Protein AF-A0A1Y6IVY4-F1 (afdb_monomer)

Nearest PDB structures (foldseek):
  3ef5-assembly1_B  TM=8.352E-01  e=5.772E-10  Bdellovibrio bacteriovorus
  4hfq-assembly1_B  TM=7.066E-01  e=5.342E-08  Streptococcus pneumoniae TIGR4
  3fk9-assembly1_B  TM=7.142E-01  e=1.561E-07  Halalkalibacterium halodurans
  6nci-assembly1_A  TM=7.690E-01  e=7.799E-07  Bacillus cereus ATCC 14579
  4zbp-assembly1_B  TM=6.291E-01  e=2.892E-06  Arabidopsis thaliana

Secondary structure (DSSP, 8-state):
-EEEEEEEE--EETTEEEEEEETT-SSBB-S--BPPTT--HHHHHHHHHHHHH--EE-GGG-EEEEEEEEE-TTSTTEEEEEEEEE--EES-----TTEEEEEEE-GGGGGGB-HHHHHHHHHH-

InterPro domains:
  IPR000086 NUDIX hydrolase domain [PF00293] (7-112)
  IPR000086 NUDIX hydrolase domain [PS51462] (1-125)
  IPR015797 NUDIX hydrolase-like domain superfamily [SSF55811] (7-111)
  IPR020084 NUDIX hydrolase, conserved site [PS00893] (33-54)
  IPR020476 NUDIX hydrolase [PR00502] (28-42)
  IPR020476 NUDIX hydrolase [PR00502] (42-57)

Foldseek 3Di:
DAEFEWEAEFDDDPQWTKWFDFPPDQATDGQTTGDDPPDDRLRRRQVRCCQFFVKGFDSVFKDFDDWDWDDDPPDPPYIYIYTYIYTDIDDGGDGDPRTPDMDTDHLVRLVRHDPRRNVVRVVPD

Structure (mmCIF, N/CA/C/O backbone):
data_AF-A0A1Y6IVY4-F1
#
_entry.id   AF-A0A1Y6IVY4-F1
#
loop_
_atom_site.group_PDB
_atom_site.id
_atom_site.type_symbol
_atom_site.label_atom_id
_atom_site.label_alt_id
_atom_site.label_comp_id
_atom_site.label_asym_id
_atom_site.label_entity_id
_atom_site.label_seq_id
_atom_site.pdbx_PDB_ins_code
_atom_site.Cartn_x
_atom_site.Cartn_y
_atom_site.Cartn_z
_atom_site.occupancy
_atom_site.B_iso_or_equiv
_atom_site.auth_seq_id
_atom_site.auth_comp_id
_atom_site.auth_asym_id
_atom_site.auth_atom_id
_atom_site.pdbx_PDB_model_num
ATOM 1 N N . MET A 1 1 ? 11.064 -3.373 -20.289 1.00 74.56 1 MET A N 1
ATOM 2 C CA . MET A 1 1 ? 10.422 -2.820 -19.089 1.00 74.56 1 MET A CA 1
ATOM 3 C C . MET A 1 1 ? 9.578 -3.921 -18.491 1.00 74.56 1 MET A C 1
ATOM 5 O O . MET A 1 1 ? 8.703 -4.430 -19.183 1.00 74.56 1 MET A O 1
ATOM 9 N N . ASN A 1 2 ? 9.928 -4.367 -17.289 1.00 91.31 2 ASN A N 1
ATOM 10 C CA . ASN A 1 2 ? 9.146 -5.359 -16.560 1.00 91.31 2 ASN A CA 1
ATOM 11 C C . ASN A 1 2 ? 7.900 -4.686 -15.982 1.00 91.31 2 ASN A C 1
ATOM 13 O O . ASN A 1 2 ? 7.928 -3.485 -15.708 1.00 91.31 2 ASN A O 1
ATOM 17 N N . LYS A 1 3 ? 6.831 -5.458 -15.796 1.00 93.25 3 LYS A N 1
ATOM 18 C CA . LYS A 1 3 ? 5.628 -5.008 -15.098 1.00 93.25 3 LYS A CA 1
ATOM 19 C C . LYS A 1 3 ? 5.522 -5.718 -13.763 1.00 93.25 3 LYS A C 1
ATOM 21 O O . LYS A 1 3 ? 5.787 -6.916 -13.679 1.00 93.25 3 LYS A O 1
ATOM 26 N N . LEU A 1 4 ? 5.153 -4.961 -12.748 1.00 95.56 4 LEU A N 1
ATOM 27 C CA . LEU A 1 4 ? 4.888 -5.439 -11.409 1.00 95.56 4 LEU A CA 1
ATOM 28 C C . LEU A 1 4 ? 3.503 -4.952 -11.002 1.00 95.56 4 LEU A C 1
ATOM 30 O O . LEU A 1 4 ? 3.207 -3.772 -11.159 1.00 95.56 4 LEU A O 1
ATOM 34 N N . GLU A 1 5 ? 2.697 -5.845 -10.444 1.00 97.00 5 GLU A N 1
ATOM 35 C CA . GLU A 1 5 ? 1.432 -5.481 -9.817 1.00 97.00 5 GLU A CA 1
ATOM 36 C C . GLU A 1 5 ? 1.563 -5.542 -8.298 1.00 97.00 5 GLU A C 1
ATOM 38 O O . GLU A 1 5 ? 2.258 -6.405 -7.747 1.00 97.00 5 GLU A O 1
ATOM 43 N N . SER A 1 6 ? 0.907 -4.604 -7.626 1.00 98.19 6 SER A N 1
ATOM 44 C CA . SER A 1 6 ? 0.787 -4.588 -6.175 1.00 98.19 6 SER A CA 1
ATOM 45 C C . SER A 1 6 ? -0.583 -4.085 -5.751 1.00 98.19 6 SER A C 1
ATOM 47 O O . SER A 1 6 ? -1.325 -3.483 -6.529 1.00 98.19 6 SER A O 1
ATOM 49 N N . VAL A 1 7 ? -0.891 -4.290 -4.481 1.00 98.75 7 VAL A N 1
ATOM 50 C CA . VAL A 1 7 ? -2.093 -3.784 -3.828 1.00 98.75 7 VAL A CA 1
ATOM 51 C C . VAL A 1 7 ? -1.709 -2.834 -2.706 1.00 98.75 7 VAL A C 1
ATOM 53 O O . VAL A 1 7 ? -0.613 -2.925 -2.157 1.00 98.75 7 VAL A O 1
ATOM 56 N N . ALA A 1 8 ? -2.591 -1.895 -2.387 1.00 98.69 8 ALA A N 1
ATOM 57 C CA . ALA A 1 8 ? -2.379 -0.937 -1.313 1.00 98.69 8 ALA A CA 1
ATOM 58 C C . ALA A 1 8 ? -3.690 -0.620 -0.594 1.00 98.69 8 ALA A C 1
ATOM 60 O O . ALA A 1 8 ? -4.702 -0.330 -1.236 1.00 98.69 8 ALA A O 1
ATOM 61 N N . TRP A 1 9 ? -3.664 -0.613 0.736 1.00 98.75 9 TRP A N 1
ATOM 62 C CA . TRP A 1 9 ? -4.800 -0.228 1.567 1.00 98.75 9 TRP A CA 1
ATOM 63 C C . TRP A 1 9 ? -4.719 1.251 1.944 1.00 98.75 9 TRP A C 1
ATOM 65 O O . TRP A 1 9 ? -3.906 1.681 2.763 1.00 98.75 9 TRP A O 1
ATOM 75 N N . VAL A 1 10 ? -5.594 2.058 1.350 1.00 98.50 10 VAL A N 1
ATOM 76 C CA . VAL A 1 10 ? -5.619 3.507 1.541 1.00 98.50 10 VAL A CA 1
ATOM 77 C C . VAL A 1 10 ? -6.483 3.869 2.745 1.00 98.50 10 VAL A C 1
ATOM 79 O O . VAL A 1 10 ? -7.654 4.260 2.631 1.00 98.50 10 VAL A O 1
ATOM 82 N N . PHE A 1 11 ? -5.877 3.766 3.927 1.00 98.44 11 PHE A N 1
ATOM 83 C CA . PHE A 1 11 ? -6.525 4.156 5.169 1.00 98.44 11 PHE A CA 1
ATOM 84 C C . PHE A 1 11 ? -6.358 5.649 5.452 1.00 98.44 11 PHE A C 1
ATOM 86 O O . PHE A 1 11 ? -5.251 6.147 5.665 1.00 98.44 11 PHE A O 1
ATOM 93 N N . ARG A 1 12 ? -7.486 6.364 5.443 1.00 97.88 12 ARG A N 1
ATOM 94 C CA . ARG A 1 12 ? -7.565 7.824 5.552 1.00 97.88 12 ARG A CA 1
ATOM 95 C C . ARG A 1 12 ? -8.102 8.227 6.918 1.00 97.88 12 ARG A C 1
ATOM 97 O O . ARG A 1 12 ? -9.122 7.699 7.357 1.00 97.88 12 ARG A O 1
ATOM 104 N N . LYS A 1 13 ? -7.459 9.199 7.562 1.00 96.94 13 LYS A N 1
ATOM 105 C CA . LYS A 1 13 ? -7.932 9.803 8.813 1.00 96.94 13 LYS A CA 1
ATOM 106 C C . LYS A 1 13 ? -7.399 11.227 8.950 1.00 96.94 13 LYS A C 1
ATOM 108 O O . LYS A 1 13 ? -6.217 11.459 8.725 1.00 96.94 13 LYS A O 1
ATOM 113 N N . ASP A 1 14 ? -8.265 12.174 9.309 1.00 96.69 14 ASP A N 1
ATOM 114 C CA . ASP A 1 14 ? -7.899 13.571 9.608 1.00 96.69 14 ASP A CA 1
ATOM 115 C C . ASP A 1 14 ? -7.027 14.241 8.523 1.00 96.69 14 ASP A C 1
ATOM 117 O O . ASP A 1 14 ? -6.015 14.887 8.816 1.00 96.69 14 ASP A O 1
ATOM 121 N N . GLY A 1 15 ? -7.408 14.041 7.253 1.00 97.06 15 GLY A N 1
ATOM 122 C CA . GLY A 1 15 ? -6.696 14.588 6.092 1.00 97.06 15 GLY A CA 1
ATOM 123 C C . GLY A 1 15 ? -5.307 13.982 5.869 1.00 97.06 15 GLY A C 1
ATOM 124 O O . GLY A 1 15 ? -4.444 14.642 5.301 1.00 97.06 15 GLY A O 1
ATOM 125 N N . LYS A 1 16 ? -5.068 12.759 6.356 1.00 98.56 16 LYS A N 1
ATOM 126 C CA . LYS A 1 16 ? -3.811 12.016 6.211 1.00 98.56 16 LYS A CA 1
ATOM 127 C C . LYS A 1 16 ? -4.069 10.580 5.777 1.00 98.56 16 LYS A C 1
ATOM 129 O O . LYS A 1 16 ? -5.143 10.035 6.028 1.00 98.56 16 LYS A O 1
ATOM 134 N N . VAL A 1 17 ? -3.053 9.957 5.190 1.00 98.69 17 VAL A N 1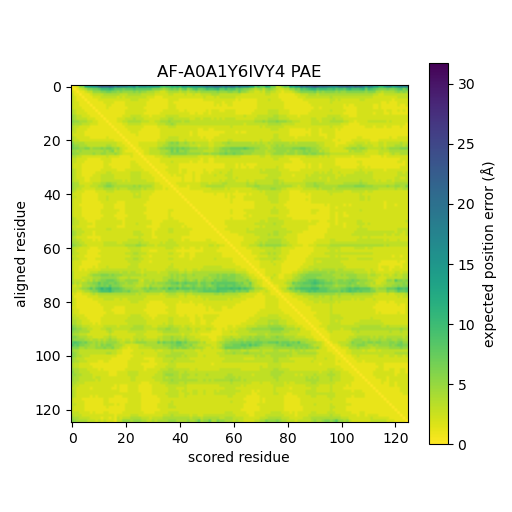
ATOM 135 C CA . VAL A 1 17 ? -3.020 8.525 4.864 1.00 98.69 17 VAL A CA 1
ATOM 136 C C . VAL A 1 17 ? -2.019 7.820 5.776 1.00 98.69 17 VAL A C 1
ATOM 138 O O . VAL A 1 17 ? -0.925 8.340 6.014 1.00 98.69 17 VAL A O 1
ATOM 141 N N . LEU A 1 18 ? -2.385 6.652 6.305 1.00 98.50 18 LEU A N 1
ATOM 142 C CA . LEU A 1 18 ? -1.453 5.809 7.052 1.00 98.50 18 LEU A CA 1
ATOM 143 C C . LEU A 1 18 ? -0.411 5.228 6.093 1.00 98.50 18 LEU A C 1
ATOM 145 O O . LEU A 1 18 ? -0.758 4.586 5.107 1.00 98.50 18 LEU A O 1
ATOM 149 N N . CYS A 1 19 ? 0.862 5.445 6.400 1.00 98.56 19 CYS A N 1
ATOM 150 C CA . CYS A 1 19 ? 1.995 4.916 5.656 1.00 98.56 19 CYS A CA 1
ATOM 151 C C . CYS A 1 19 ? 2.941 4.161 6.593 1.00 98.56 19 CYS A C 1
ATOM 153 O O . CYS A 1 19 ? 3.084 4.502 7.772 1.00 98.56 19 CYS A O 1
ATOM 155 N N . VAL A 1 20 ? 3.634 3.169 6.048 1.00 98.19 20 VAL A N 1
ATOM 156 C CA . VAL A 1 20 ? 4.605 2.326 6.747 1.00 98.19 20 VAL A CA 1
ATOM 157 C C . VAL A 1 20 ? 5.988 2.482 6.137 1.00 98.19 20 VAL A C 1
ATOM 159 O O . VAL A 1 20 ? 6.145 2.829 4.968 1.00 98.19 20 VAL A O 1
ATOM 162 N N . LYS A 1 21 ? 7.015 2.246 6.944 1.00 97.69 21 LYS A N 1
ATOM 163 C CA . LYS A 1 21 ? 8.399 2.155 6.497 1.00 97.69 21 LYS A CA 1
ATOM 164 C C . LYS A 1 21 ? 8.955 0.808 6.924 1.00 97.69 21 LYS A C 1
ATOM 166 O O . LYS A 1 21 ? 9.180 0.585 8.112 1.00 97.69 21 LYS A O 1
ATOM 171 N N . THR A 1 22 ? 9.193 -0.061 5.951 1.00 94.50 2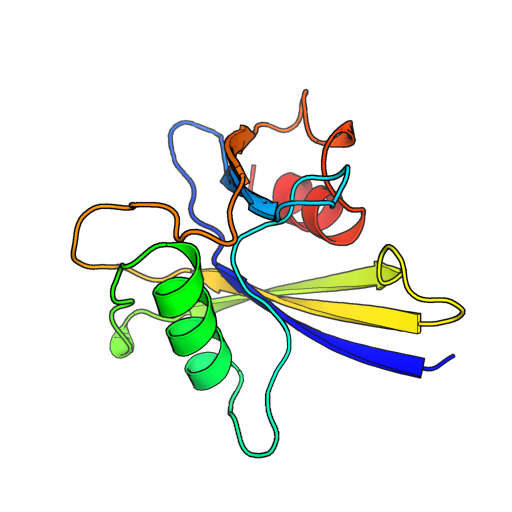2 THR A N 1
ATOM 172 C CA . THR A 1 22 ? 9.845 -1.354 6.166 1.00 94.50 22 THR A CA 1
ATOM 173 C C . THR A 1 22 ? 11.297 -1.153 6.593 1.00 94.50 22 THR A C 1
ATOM 175 O O . THR A 1 22 ? 12.002 -0.268 6.094 1.00 94.50 22 THR A O 1
ATOM 178 N N . ARG A 1 23 ? 11.769 -1.998 7.506 1.00 92.81 23 ARG A N 1
ATOM 179 C CA . ARG A 1 23 ? 13.138 -1.987 8.017 1.00 92.81 23 ARG A CA 1
ATOM 180 C C . ARG A 1 23 ? 14.139 -2.132 6.867 1.00 92.81 23 ARG A C 1
ATOM 182 O O . ARG A 1 23 ? 14.031 -3.014 6.021 1.00 92.81 23 ARG A O 1
ATOM 189 N N . GLY A 1 24 ? 15.121 -1.233 6.825 1.00 91.94 24 GLY A N 1
ATOM 190 C CA . GLY A 1 24 ? 16.143 -1.201 5.771 1.00 91.94 24 GLY A CA 1
ATOM 191 C C . GLY A 1 24 ? 15.731 -0.476 4.484 1.00 91.94 24 GLY A C 1
ATOM 192 O O . GLY A 1 24 ? 16.572 -0.299 3.604 1.00 91.94 24 GLY A O 1
ATOM 193 N N . LYS A 1 25 ? 14.481 -0.009 4.366 1.00 92.00 25 LYS A N 1
ATOM 194 C CA . LYS A 1 25 ? 14.073 0.940 3.320 1.00 92.00 25 LYS A CA 1
ATOM 195 C C . LYS A 1 25 ? 14.276 2.373 3.800 1.00 92.00 25 LYS A C 1
ATOM 197 O O . LYS A 1 25 ? 14.339 2.645 4.994 1.00 92.00 25 LYS A O 1
ATOM 202 N N . ASP A 1 26 ? 14.370 3.316 2.871 1.00 94.81 26 ASP A N 1
ATOM 203 C CA . ASP A 1 26 ? 14.551 4.743 3.158 1.00 94.81 26 ASP A CA 1
ATOM 204 C C . ASP A 1 26 ? 13.275 5.576 2.946 1.00 94.81 26 ASP A C 1
ATOM 206 O O . ASP A 1 26 ? 13.168 6.671 3.502 1.00 94.81 26 ASP A O 1
ATOM 210 N N . LYS A 1 27 ? 12.288 5.034 2.225 1.00 97.06 27 LYS A N 1
ATOM 211 C CA . LYS A 1 27 ? 10.996 5.663 1.918 1.00 97.06 27 LYS A CA 1
ATOM 212 C C . LYS A 1 27 ? 9.829 5.051 2.691 1.00 97.06 27 LYS A C 1
ATOM 214 O O . LYS A 1 27 ? 9.902 3.911 3.142 1.00 97.06 27 LYS A O 1
ATOM 219 N N . TYR A 1 28 ? 8.752 5.826 2.807 1.00 98.12 28 TYR A N 1
ATOM 220 C CA . TYR A 1 28 ? 7.445 5.340 3.252 1.00 98.12 28 TYR A CA 1
ATOM 221 C C . TYR A 1 28 ? 6.615 4.805 2.079 1.00 98.12 28 TYR A C 1
ATOM 223 O O . TYR A 1 28 ? 6.703 5.305 0.954 1.00 98.12 28 TYR A O 1
ATOM 231 N N . PHE A 1 29 ? 5.780 3.817 2.367 1.00 97.62 29 PHE A N 1
ATOM 232 C CA . PHE A 1 29 ? 4.866 3.161 1.442 1.00 97.62 29 PHE A CA 1
ATOM 233 C C . PHE A 1 29 ? 3.458 3.160 2.044 1.00 97.62 29 PHE A C 1
ATOM 235 O O . PHE A 1 29 ? 3.299 3.261 3.261 1.00 97.62 29 PHE A O 1
ATOM 242 N N . ILE A 1 30 ? 2.436 3.071 1.197 1.00 98.31 30 ILE A N 1
ATOM 243 C CA . ILE A 1 30 ? 1.084 2.758 1.673 1.00 98.31 30 ILE A CA 1
ATOM 244 C C . ILE A 1 30 ? 1.070 1.254 1.986 1.00 98.31 30 ILE A C 1
ATOM 246 O O . ILE A 1 30 ? 1.593 0.513 1.152 1.00 98.31 30 ILE A O 1
ATOM 250 N N . PRO A 1 31 ? 0.517 0.816 3.135 1.00 98.31 31 PRO A N 1
ATOM 251 C CA . PRO A 1 31 ? 0.472 -0.594 3.508 1.00 98.31 31 PRO A CA 1
ATOM 252 C C . PRO A 1 31 ? -0.091 -1.478 2.398 1.00 98.31 31 PRO A C 1
ATOM 254 O O . PRO A 1 31 ? -1.075 -1.100 1.749 1.00 98.31 31 PRO A O 1
ATOM 257 N N . GLY A 1 32 ? 0.515 -2.641 2.198 1.00 97.75 32 GLY A N 1
ATOM 258 C CA . GLY A 1 32 ? 0.238 -3.532 1.077 1.00 97.75 32 GLY A CA 1
ATOM 259 C C . GLY A 1 32 ? 1.513 -4.005 0.384 1.00 97.75 32 GLY A C 1
ATOM 260 O O . GLY A 1 32 ? 2.625 -3.614 0.731 1.00 97.75 32 GLY A O 1
ATOM 261 N N . GLY A 1 33 ? 1.354 -4.808 -0.662 1.00 96.88 33 GLY A N 1
ATOM 262 C CA . GLY A 1 33 ? 2.498 -5.435 -1.300 1.00 96.88 33 GLY A CA 1
ATOM 263 C C . GLY A 1 33 ? 2.159 -6.163 -2.585 1.00 96.88 33 GLY A C 1
ATOM 264 O O . GLY A 1 33 ? 1.174 -5.865 -3.266 1.00 96.88 33 GLY A O 1
ATOM 265 N N . LYS A 1 34 ? 3.059 -7.056 -2.979 1.00 96.44 34 LYS A N 1
ATOM 266 C CA . LYS A 1 34 ? 2.975 -7.769 -4.255 1.00 96.44 34 LYS A CA 1
ATOM 267 C C . LYS A 1 34 ? 2.021 -8.945 -4.120 1.00 96.44 34 LYS A C 1
ATOM 269 O O . LYS A 1 34 ? 1.854 -9.503 -3.045 1.00 96.44 34 LYS A O 1
ATOM 274 N N . LEU A 1 35 ? 1.461 -9.361 -5.246 1.00 97.44 35 LEU A N 1
ATOM 275 C CA . LEU A 1 35 ? 0.706 -10.603 -5.297 1.00 97.44 35 LEU A CA 1
ATOM 276 C C . LEU A 1 35 ? 1.662 -11.797 -5.224 1.00 97.44 35 LEU A C 1
ATOM 278 O O . LEU A 1 35 ? 2.721 -11.801 -5.865 1.00 97.44 35 LEU A O 1
ATOM 282 N N . GLU A 1 36 ? 1.244 -12.835 -4.515 1.00 96.38 36 GLU A N 1
ATOM 283 C CA . GLU A 1 36 ? 1.838 -14.163 -4.594 1.00 96.38 36 GLU A CA 1
ATOM 284 C C . GLU A 1 36 ? 1.178 -15.017 -5.694 1.00 96.38 36 GLU A C 1
ATOM 286 O O . GLU A 1 36 ? 0.059 -14.734 -6.144 1.00 96.38 36 GLU A O 1
ATOM 291 N N . PRO A 1 37 ? 1.853 -16.080 -6.179 1.00 95.44 37 PRO A N 1
ATOM 292 C CA . PRO A 1 37 ? 1.295 -16.953 -7.203 1.00 95.44 37 PRO A CA 1
ATOM 293 C C . PRO A 1 37 ? -0.061 -17.551 -6.800 1.00 95.44 37 PRO A C 1
ATOM 295 O O . PRO A 1 37 ? -0.155 -18.342 -5.867 1.00 95.44 37 PRO A O 1
ATOM 298 N N . GLY A 1 38 ? -1.099 -17.227 -7.573 1.00 96.06 38 GLY A N 1
ATOM 299 C CA . GLY A 1 38 ? -2.456 -17.745 -7.373 1.00 96.06 38 GLY A CA 1
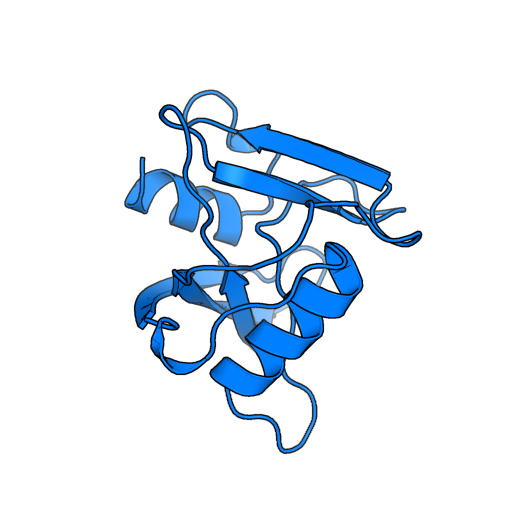ATOM 300 C C . GLY A 1 38 ? -3.368 -16.854 -6.529 1.00 96.06 38 GLY A C 1
ATOM 301 O O . GLY A 1 38 ? -4.539 -17.198 -6.371 1.00 96.06 38 GLY A O 1
ATOM 302 N N . GLU A 1 39 ? -2.882 -15.718 -6.027 1.00 97.25 39 GLU A N 1
ATOM 303 C CA . GLU A 1 39 ? -3.717 -14.759 -5.304 1.00 97.25 39 GLU A CA 1
ATOM 304 C C . GLU A 1 39 ? -4.583 -13.908 -6.241 1.00 97.25 39 GLU A C 1
ATOM 306 O O . GLU A 1 39 ? -4.169 -13.518 -7.336 1.00 97.25 39 GLU A O 1
ATOM 311 N N . THR A 1 40 ? -5.789 -13.573 -5.779 1.00 97.94 40 THR A N 1
ATOM 312 C CA . THR A 1 40 ? -6.512 -12.401 -6.286 1.00 97.94 40 THR A CA 1
ATOM 313 C C . THR A 1 40 ? -5.968 -11.139 -5.622 1.00 97.94 40 THR A C 1
ATOM 315 O O . THR A 1 40 ? -5.301 -11.209 -4.588 1.00 97.94 40 THR A O 1
ATOM 318 N N . LEU A 1 41 ? -6.288 -9.971 -6.179 1.00 98.19 41 LEU A N 1
ATOM 319 C CA . LEU A 1 41 ? -5.893 -8.688 -5.593 1.00 98.19 41 LEU A CA 1
ATOM 320 C C . LEU A 1 41 ? -6.419 -8.539 -4.156 1.00 98.19 41 LEU A C 1
ATOM 322 O O . LEU A 1 41 ? -5.689 -8.128 -3.261 1.00 98.19 41 LEU A O 1
ATOM 326 N N . GLU A 1 42 ? -7.665 -8.933 -3.904 1.00 98.19 42 GLU A N 1
ATOM 327 C CA . GLU A 1 42 ? -8.270 -8.865 -2.573 1.00 98.19 42 GLU A CA 1
ATOM 328 C C . GLU A 1 42 ? -7.596 -9.817 -1.578 1.00 98.19 42 GLU A C 1
ATOM 330 O O . GLU A 1 42 ? -7.412 -9.449 -0.419 1.00 98.19 42 GLU A O 1
ATOM 335 N N . LEU A 1 43 ? -7.202 -11.020 -2.016 1.00 98.31 43 LEU A N 1
ATOM 336 C CA . LEU A 1 43 ? -6.508 -11.978 -1.150 1.00 98.31 43 LEU A CA 1
ATOM 337 C C . LEU A 1 43 ? -5.115 -11.472 -0.777 1.00 98.31 43 LEU A C 1
ATOM 339 O O . LEU A 1 43 ? -4.774 -11.481 0.406 1.00 98.31 43 LEU A O 1
ATOM 343 N N . ALA A 1 44 ? -4.374 -10.950 -1.757 1.00 98.56 44 ALA A N 1
ATOM 344 C CA . ALA A 1 44 ? -3.088 -10.309 -1.517 1.00 98.56 44 ALA A CA 1
ATOM 345 C C . ALA A 1 44 ? -3.238 -9.134 -0.539 1.00 98.56 44 ALA A C 1
ATOM 347 O O . ALA A 1 44 ? -2.468 -9.011 0.406 1.00 98.56 44 ALA A O 1
ATOM 348 N N . LEU A 1 45 ? -4.273 -8.299 -0.702 1.00 98.75 45 LEU A N 1
ATOM 349 C CA . LEU A 1 45 ? -4.506 -7.151 0.177 1.00 98.75 45 LEU A CA 1
ATOM 350 C C . LEU A 1 45 ? -4.768 -7.596 1.620 1.00 98.75 45 LEU A C 1
ATOM 352 O O . LEU A 1 45 ? -4.199 -7.031 2.549 1.00 98.75 45 LEU A O 1
ATOM 356 N N . ILE A 1 46 ? -5.620 -8.604 1.818 1.00 98.62 46 ILE A N 1
ATOM 357 C CA . ILE A 1 46 ? -5.919 -9.137 3.153 1.00 98.62 46 ILE A CA 1
ATOM 358 C C . ILE A 1 46 ? -4.650 -9.695 3.806 1.00 98.62 46 ILE A C 1
ATOM 360 O O . ILE A 1 46 ? -4.392 -9.377 4.968 1.00 98.62 46 ILE A O 1
ATOM 364 N N . ARG A 1 47 ? -3.864 -10.499 3.075 1.00 98.38 47 ARG A N 1
ATOM 365 C CA . ARG A 1 47 ? -2.615 -11.087 3.579 1.00 98.38 47 ARG A CA 1
ATOM 366 C C . ARG A 1 47 ? -1.616 -10.005 3.978 1.00 98.38 47 ARG A C 1
ATOM 368 O O . ARG A 1 47 ? -1.202 -9.974 5.130 1.00 98.38 47 ARG A O 1
ATOM 375 N N . GLU A 1 48 ? -1.294 -9.095 3.064 1.00 98.19 48 GLU A N 1
ATOM 376 C CA . GLU A 1 48 ? -0.291 -8.046 3.287 1.00 98.19 48 GLU A CA 1
ATOM 377 C C . GLU A 1 48 ? -0.659 -7.159 4.483 1.00 98.19 48 GLU A C 1
ATOM 379 O O . GLU A 1 48 ? 0.162 -6.897 5.355 1.00 98.19 48 GLU A O 1
ATOM 384 N N . ILE A 1 49 ? -1.923 -6.737 4.592 1.00 98.31 49 ILE A N 1
ATOM 385 C CA . ILE A 1 49 ? -2.353 -5.903 5.722 1.00 98.31 49 ILE A CA 1
ATOM 386 C C . ILE A 1 49 ? -2.332 -6.672 7.042 1.00 98.31 49 ILE A C 1
ATOM 388 O O . ILE A 1 49 ? -2.022 -6.089 8.088 1.00 98.31 49 ILE A O 1
ATOM 392 N N . LYS A 1 50 ? -2.617 -7.975 7.011 1.00 97.81 50 LYS A N 1
ATOM 393 C CA . LYS A 1 50 ? -2.473 -8.815 8.196 1.00 97.81 50 LYS A CA 1
ATOM 394 C C . LYS A 1 50 ? -1.011 -8.919 8.626 1.00 97.81 50 LYS A C 1
ATOM 396 O O . LYS A 1 50 ? -0.735 -8.754 9.811 1.00 97.81 50 LYS A O 1
ATOM 401 N N . GLU A 1 51 ? -0.111 -9.164 7.679 1.00 96.94 51 GLU A N 1
ATOM 402 C CA . GLU A 1 51 ? 1.330 -9.322 7.898 1.00 96.94 51 GLU A CA 1
ATOM 403 C C . GLU A 1 51 ? 1.992 -8.027 8.372 1.00 96.94 51 GLU A C 1
ATOM 405 O O . GLU A 1 51 ? 2.795 -8.066 9.292 1.00 96.94 51 GLU A O 1
ATOM 410 N N . GLU A 1 52 ? 1.639 -6.872 7.807 1.00 97.38 52 GLU A N 1
ATOM 411 C CA . GLU A 1 52 ? 2.290 -5.607 8.161 1.00 97.38 52 GLU A CA 1
ATOM 412 C C . GLU A 1 52 ? 1.710 -4.955 9.424 1.00 97.38 52 GLU A C 1
ATOM 414 O O . GLU A 1 52 ? 2.445 -4.297 10.169 1.00 97.38 52 GLU A O 1
ATOM 419 N N . LEU A 1 53 ? 0.394 -5.076 9.649 1.00 97.81 53 LEU A N 1
ATOM 420 C CA . LEU A 1 53 ? -0.348 -4.259 10.622 1.00 97.81 53 LEU A CA 1
ATOM 421 C C . LEU A 1 53 ? -1.130 -5.058 11.674 1.00 97.81 53 LEU A C 1
ATOM 423 O O . LEU A 1 53 ? -1.785 -4.444 12.524 1.00 97.81 53 LEU A O 1
ATOM 427 N N . ASN A 1 54 ? -1.087 -6.394 11.629 1.00 97.56 54 ASN A N 1
ATOM 428 C CA . ASN A 1 54 ? -1.753 -7.294 12.579 1.00 97.56 54 ASN A CA 1
ATOM 429 C C . ASN A 1 54 ? -3.280 -7.099 12.714 1.00 97.56 54 ASN A C 1
ATOM 431 O O . ASN A 1 54 ? -3.885 -7.532 13.698 1.00 97.56 54 ASN A O 1
ATOM 435 N N . ILE A 1 55 ? -3.932 -6.506 11.710 1.00 97.94 55 ILE A N 1
ATOM 436 C CA . ILE A 1 55 ? -5.391 -6.305 11.664 1.00 97.94 55 ILE A CA 1
ATOM 437 C C . ILE A 1 55 ? -6.051 -7.209 10.629 1.00 97.94 55 ILE A C 1
ATOM 439 O O . ILE A 1 55 ? -5.410 -7.675 9.693 1.00 97.94 55 ILE A O 1
ATOM 443 N N . ASP A 1 56 ? -7.357 -7.414 10.777 1.00 98.31 56 ASP A N 1
ATOM 444 C CA . ASP A 1 56 ? -8.164 -8.151 9.807 1.00 98.31 56 ASP A CA 1
ATOM 445 C C . ASP A 1 56 ? -9.027 -7.173 9.008 1.00 98.31 56 ASP A C 1
ATOM 447 O O . ASP A 1 56 ? -9.862 -6.466 9.582 1.00 98.31 56 ASP A O 1
ATOM 451 N N . LEU A 1 57 ? -8.834 -7.124 7.686 1.00 98.62 57 LEU A N 1
ATOM 452 C CA . LEU A 1 57 ? -9.749 -6.414 6.791 1.00 98.62 57 LEU A CA 1
ATOM 453 C C . LEU A 1 57 ? -11.072 -7.177 6.687 1.00 98.62 57 LEU A C 1
ATOM 455 O O . LEU A 1 57 ? -11.082 -8.403 6.604 1.00 98.62 57 LEU A O 1
ATOM 459 N N . VAL A 1 58 ? -12.193 -6.455 6.653 1.00 98.25 58 VAL A N 1
ATOM 460 C CA . VAL A 1 58 ? -13.527 -7.048 6.490 1.00 98.25 58 VAL A CA 1
ATOM 461 C C . VAL A 1 58 ? -13.779 -7.288 4.994 1.00 98.25 58 VAL A C 1
ATOM 463 O O . VAL A 1 58 ? -13.976 -6.303 4.273 1.00 98.25 58 VAL A O 1
ATOM 466 N N . PRO A 1 59 ? -13.811 -8.546 4.505 1.00 97.00 59 PRO A N 1
ATOM 467 C CA . PRO A 1 59 ? -13.752 -8.839 3.069 1.00 97.00 59 PRO A CA 1
ATOM 468 C C . PRO A 1 59 ? -14.862 -8.185 2.242 1.00 97.00 59 PRO A C 1
ATOM 470 O O . PRO A 1 59 ? -14.583 -7.569 1.219 1.00 97.00 59 PRO A O 1
ATOM 473 N N . ASP A 1 60 ? -16.102 -8.207 2.735 1.00 97.56 60 ASP A N 1
ATOM 474 C CA . ASP A 1 60 ? -17.269 -7.649 2.029 1.00 97.56 60 ASP A CA 1
ATOM 475 C C . ASP A 1 60 ? -17.264 -6.111 1.935 1.00 97.56 60 ASP A C 1
ATOM 477 O O . ASP A 1 60 ? -18.158 -5.510 1.343 1.00 97.56 60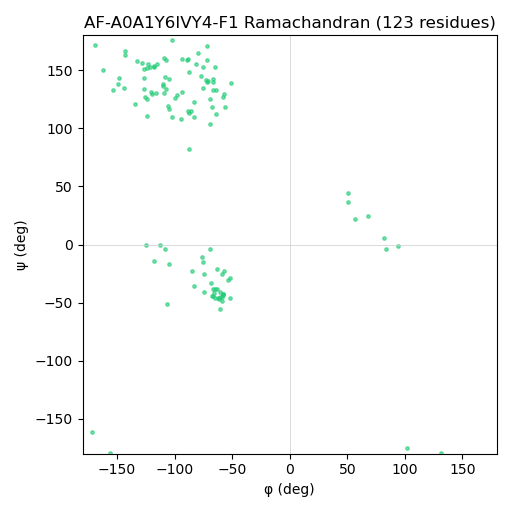 ASP A O 1
ATOM 481 N N . THR A 1 61 ? -16.280 -5.457 2.555 1.00 98.38 61 THR A N 1
ATOM 482 C CA . THR A 1 61 ? -16.112 -3.998 2.535 1.00 98.38 61 THR A CA 1
ATOM 483 C C . THR A 1 61 ? -14.922 -3.560 1.691 1.00 98.38 61 THR A C 1
ATOM 485 O O . THR A 1 61 ? -14.705 -2.358 1.545 1.00 98.38 61 THR A O 1
ATOM 488 N N . ILE A 1 62 ? -14.149 -4.514 1.156 1.00 98.56 62 ILE A N 1
ATO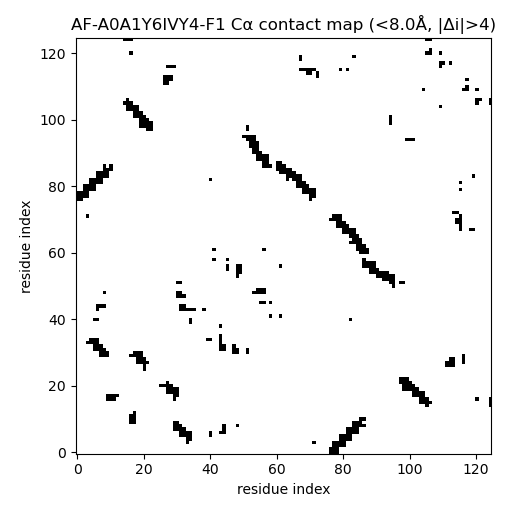M 489 C CA . ILE A 1 62 ? -13.019 -4.223 0.281 1.00 98.56 62 ILE A CA 1
ATOM 490 C C . ILE A 1 62 ? -13.565 -3.651 -1.024 1.00 98.56 62 ILE A C 1
ATOM 492 O O . ILE A 1 62 ? -14.302 -4.311 -1.753 1.00 98.56 62 ILE A O 1
ATOM 496 N N . SER A 1 63 ? -13.190 -2.410 -1.317 1.00 98.44 63 SER A N 1
ATOM 497 C CA . SER A 1 63 ? -13.571 -1.714 -2.539 1.00 98.44 63 SER A CA 1
ATOM 498 C C . SER A 1 63 ? -12.325 -1.216 -3.242 1.00 98.44 63 SER A C 1
ATOM 500 O O . SER A 1 63 ? -11.511 -0.510 -2.645 1.00 98.44 63 SER A O 1
ATOM 502 N N . HIS A 1 64 ? -12.190 -1.555 -4.523 1.00 98.56 64 HIS A N 1
ATOM 503 C CA . HIS A 1 64 ? -11.230 -0.883 -5.393 1.00 98.56 64 HIS A CA 1
ATOM 504 C C . HIS A 1 64 ? -11.643 0.583 -5.535 1.00 98.56 64 HIS A C 1
ATOM 506 O O . HIS A 1 64 ? -12.821 0.884 -5.730 1.00 98.56 64 HIS A O 1
ATOM 512 N N . GLU A 1 65 ? -10.682 1.487 -5.386 1.00 98.06 65 GLU A N 1
ATOM 513 C CA . GLU A 1 65 ? -10.909 2.930 -5.482 1.00 98.06 65 GLU A CA 1
ATOM 514 C C . GLU A 1 65 ? -10.332 3.461 -6.800 1.00 98.06 65 GLU A C 1
ATOM 516 O O . GLU A 1 65 ? -10.995 4.169 -7.557 1.00 98.06 65 GLU A O 1
ATOM 521 N N . PHE A 1 66 ? -9.070 3.130 -7.074 1.00 98.50 66 PHE A N 1
ATOM 522 C CA . PHE A 1 6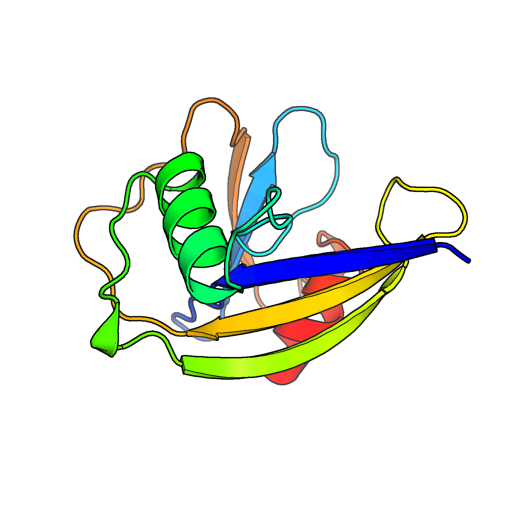6 ? -8.339 3.514 -8.280 1.00 98.50 66 PHE A CA 1
ATOM 523 C C . PHE A 1 66 ? -7.022 2.736 -8.360 1.00 98.50 66 PHE A C 1
ATOM 525 O O . PHE A 1 66 ? -6.600 2.103 -7.396 1.00 98.50 66 PHE A O 1
ATOM 532 N N . SER A 1 67 ? -6.325 2.852 -9.488 1.00 98.38 67 SER A N 1
ATOM 533 C CA . SER A 1 67 ? -4.952 2.360 -9.632 1.00 98.38 67 SER A CA 1
ATOM 534 C C . SER A 1 67 ? -4.012 3.498 -10.025 1.00 98.38 67 SER A C 1
ATOM 536 O O . SER A 1 67 ? -4.428 4.501 -10.622 1.00 98.38 67 SER A O 1
ATOM 538 N N . VAL A 1 68 ? -2.738 3.371 -9.658 1.00 98.00 68 VAL A N 1
ATOM 539 C CA . VAL A 1 68 ? -1.671 4.295 -10.059 1.00 98.00 68 VAL A CA 1
ATOM 540 C C . VAL A 1 68 ? -0.523 3.533 -10.698 1.00 98.00 68 VAL A C 1
ATOM 542 O O . VAL A 1 68 ? -0.168 2.445 -10.257 1.00 98.00 68 VAL A O 1
ATOM 545 N N . THR A 1 69 ? 0.085 4.144 -11.711 1.00 97.19 69 THR A N 1
ATOM 546 C CA . THR A 1 69 ? 1.258 3.590 -12.390 1.00 97.19 69 THR A CA 1
ATOM 547 C C . THR A 1 69 ? 2.464 4.498 -12.179 1.00 97.19 69 THR A C 1
ATOM 549 O O . THR A 1 69 ? 2.379 5.721 -12.370 1.00 97.19 69 THR A O 1
ATOM 552 N N . ASP A 1 70 ? 3.588 3.917 -11.765 1.00 95.25 70 ASP A N 1
ATOM 553 C CA . ASP A 1 70 ? 4.869 4.612 -11.598 1.00 95.25 70 ASP A CA 1
ATOM 554 C C . ASP A 1 70 ? 6.058 3.644 -11.683 1.00 95.25 70 ASP A C 1
ATOM 556 O O . ASP A 1 70 ? 5.891 2.446 -11.868 1.00 95.25 70 ASP A O 1
ATOM 560 N N . ILE A 1 71 ? 7.277 4.147 -11.528 1.00 91.62 71 ILE A N 1
ATOM 561 C CA . ILE A 1 71 ? 8.482 3.336 -11.395 1.00 91.62 71 ILE A CA 1
ATOM 562 C C . ILE A 1 71 ? 8.425 2.561 -10.073 1.00 91.62 71 ILE A C 1
ATOM 564 O O . ILE A 1 71 ? 8.177 3.127 -9.003 1.00 91.62 71 ILE A O 1
ATOM 568 N N . ALA A 1 72 ? 8.718 1.263 -10.137 1.00 91.94 72 ALA A N 1
ATOM 569 C CA . ALA A 1 72 ? 8.871 0.431 -8.954 1.00 91.94 72 ALA A CA 1
ATOM 570 C C . ALA A 1 72 ? 10.154 0.826 -8.198 1.00 91.94 72 ALA A C 1
ATOM 572 O O . ALA A 1 72 ? 11.268 0.495 -8.607 1.00 91.94 72 ALA A O 1
ATOM 573 N N . TYR A 1 73 ? 10.006 1.558 -7.090 1.00 89.06 73 TYR A N 1
ATOM 574 C CA . TYR A 1 73 ? 11.143 2.072 -6.325 1.00 89.06 73 TYR A CA 1
ATOM 575 C C . TYR A 1 73 ? 12.080 0.949 -5.853 1.00 89.06 73 TYR A C 1
ATOM 577 O O . TYR A 1 73 ? 11.656 -0.008 -5.204 1.00 89.06 73 TYR A O 1
ATOM 585 N N . GLY A 1 74 ? 13.371 1.082 -6.166 1.00 86.94 74 GLY A N 1
ATOM 586 C CA . GLY A 1 74 ? 14.394 0.087 -5.837 1.00 86.94 74 GLY A CA 1
ATOM 587 C C . GLY A 1 74 ? 14.482 -1.103 -6.800 1.00 86.94 74 GLY A C 1
ATOM 588 O O . GLY A 1 74 ? 15.251 -2.019 -6.522 1.00 86.94 74 GLY A O 1
ATOM 589 N N . LEU A 1 75 ? 13.736 -1.107 -7.913 1.00 89.06 75 LEU A N 1
ATOM 590 C CA . LEU A 1 75 ? 13.848 -2.106 -8.979 1.00 89.06 75 LEU A CA 1
ATOM 591 C C . LEU A 1 75 ? 14.223 -1.439 -10.307 1.00 89.06 75 LEU A C 1
ATOM 593 O O . LEU A 1 75 ? 13.589 -0.481 -10.747 1.00 89.06 75 LEU A O 1
ATOM 597 N N . GLU A 1 76 ? 15.245 -1.964 -10.979 1.00 90.94 76 GLU A N 1
ATOM 598 C CA . GLU A 1 76 ? 15.666 -1.444 -12.280 1.00 90.94 76 GLU A CA 1
ATOM 599 C C . GLU A 1 76 ? 14.656 -1.803 -13.382 1.00 90.94 76 GLU A C 1
ATOM 601 O O . GLU A 1 76 ? 14.133 -2.920 -13.435 1.00 90.94 76 GLU A O 1
ATOM 606 N N . ASN A 1 77 ? 14.389 -0.852 -14.289 1.00 92.06 77 ASN A N 1
ATOM 607 C CA . ASN A 1 77 ? 13.584 -1.042 -15.507 1.00 92.06 77 ASN A CA 1
ATOM 608 C C . ASN A 1 77 ? 12.212 -1.715 -15.269 1.00 92.06 77 ASN A C 1
ATOM 610 O O . ASN A 1 77 ? 11.761 -2.530 -16.084 1.00 92.06 77 ASN A O 1
ATOM 614 N N . THR A 1 78 ? 11.571 -1.399 -14.140 1.00 95.88 78 THR A N 1
ATOM 615 C CA . THR A 1 78 ? 10.305 -2.003 -13.712 1.00 95.88 78 THR A CA 1
ATOM 616 C C . THR A 1 78 ? 9.251 -0.926 -13.469 1.00 95.88 78 THR A C 1
ATOM 618 O O . THR A 1 78 ? 9.467 0.008 -12.697 1.00 95.88 78 THR A O 1
ATOM 621 N N . GLU A 1 79 ? 8.110 -1.075 -14.132 1.00 96.12 79 GLU A N 1
ATOM 622 C CA . GLU A 1 79 ? 6.906 -0.275 -13.921 1.00 96.12 79 GLU A CA 1
ATOM 623 C C . GLU A 1 79 ? 6.002 -0.998 -12.917 1.00 96.12 79 GLU A C 1
ATOM 625 O O . GLU A 1 79 ? 5.771 -2.202 -13.034 1.00 96.12 79 GLU A O 1
ATOM 630 N N . LEU A 1 80 ? 5.535 -0.264 -11.916 1.00 97.12 80 LEU A N 1
ATOM 631 C CA . LEU A 1 80 ? 4.588 -0.700 -10.907 1.00 97.12 80 LEU A CA 1
ATOM 632 C C . LEU A 1 80 ? 3.191 -0.197 -11.268 1.00 97.12 80 LEU A C 1
ATOM 634 O O . LEU A 1 80 ? 2.990 1.010 -11.399 1.00 97.12 80 LEU A O 1
ATOM 638 N N . GLU A 1 81 ? 2.232 -1.110 -11.336 1.00 98.00 81 GLU A N 1
ATOM 639 C CA . GLU A 1 81 ? 0.803 -0.827 -11.267 1.00 98.00 81 GLU A CA 1
ATOM 640 C C . GLU A 1 81 ? 0.306 -1.178 -9.859 1.00 98.00 81 GLU A C 1
ATOM 642 O O . GLU A 1 81 ? 0.295 -2.340 -9.456 1.00 98.00 81 GLU A O 1
ATOM 647 N N . MET A 1 82 ? -0.043 -0.155 -9.080 1.00 98.44 82 MET A N 1
ATOM 648 C CA . MET A 1 82 ? -0.510 -0.298 -7.703 1.00 98.44 82 MET A CA 1
ATOM 649 C C . MET A 1 82 ? -2.020 -0.081 -7.650 1.00 98.44 82 MET A C 1
ATOM 651 O O . MET A 1 82 ? -2.504 1.019 -7.933 1.00 98.44 82 MET A O 1
ATOM 655 N N . HIS A 1 83 ? -2.751 -1.124 -7.267 1.00 98.69 83 HIS A N 1
ATOM 656 C CA . HIS A 1 83 ? -4.202 -1.120 -7.103 1.00 98.69 83 HIS A CA 1
ATOM 657 C C . HIS A 1 83 ? -4.556 -0.680 -5.681 1.00 98.69 83 HIS A C 1
ATOM 659 O O . HIS A 1 83 ? -4.201 -1.336 -4.703 1.00 98.69 83 HIS A O 1
ATOM 665 N N . CYS A 1 84 ? -5.221 0.465 -5.554 1.00 98.75 84 CYS A N 1
ATOM 666 C CA . CYS A 1 84 ? -5.543 1.083 -4.276 1.00 98.75 84 CYS A CA 1
ATOM 667 C C . CYS A 1 84 ? -6.971 0.743 -3.848 1.00 98.75 84 CYS A C 1
ATOM 669 O O . CYS A 1 84 ? -7.931 0.975 -4.586 1.00 98.75 84 CYS A O 1
ATOM 671 N N . TYR A 1 85 ? -7.100 0.252 -2.621 1.00 98.81 85 TYR A N 1
ATOM 672 C CA . TYR A 1 85 ? -8.349 -0.213 -2.037 1.00 98.81 85 TYR A CA 1
ATOM 673 C C . TYR A 1 85 ? -8.674 0.524 -0.745 1.00 98.81 85 TYR A C 1
ATOM 675 O O . TYR A 1 85 ? -7.789 0.988 -0.024 1.00 98.81 85 TYR A O 1
ATOM 683 N N . SER A 1 86 ? -9.956 0.559 -0.411 1.00 98.44 86 SER A N 1
ATOM 684 C CA . SER A 1 86 ? -10.440 0.855 0.932 1.00 98.44 86 SER A CA 1
ATOM 685 C C . SER A 1 86 ? -11.143 -0.357 1.520 1.00 98.44 86 SER A C 1
ATOM 687 O O . SER A 1 86 ? -11.596 -1.235 0.792 1.00 98.44 86 SER A O 1
ATOM 689 N N . ALA A 1 87 ? -11.175 -0.432 2.848 1.00 98.38 87 ALA A N 1
ATOM 690 C CA . ALA A 1 87 ? -11.854 -1.496 3.574 1.00 98.38 87 ALA A CA 1
ATOM 691 C C . ALA A 1 87 ? -12.077 -1.072 5.025 1.00 98.38 87 ALA A C 1
ATOM 693 O O . ALA A 1 87 ? -11.261 -0.336 5.594 1.00 98.38 87 ALA A O 1
ATOM 694 N N . HIS A 1 88 ? -13.148 -1.574 5.636 1.00 98.31 88 HIS A N 1
ATOM 695 C CA . HIS A 1 88 ? -13.250 -1.627 7.088 1.00 98.31 88 HIS A CA 1
ATOM 696 C C . HIS A 1 88 ? -12.304 -2.698 7.637 1.00 98.31 88 HIS A C 1
ATOM 698 O O . HIS A 1 88 ? -11.910 -3.625 6.929 1.00 98.31 88 HIS A O 1
ATOM 704 N N . PHE A 1 89 ? -11.959 -2.583 8.914 1.00 98.38 89 PHE A N 1
ATOM 705 C CA . PHE A 1 89 ? -11.086 -3.534 9.591 1.00 98.38 89 PHE A CA 1
ATOM 706 C C . PHE A 1 89 ? -11.523 -3.752 11.039 1.00 98.38 89 PHE A C 1
ATOM 708 O O . PHE A 1 89 ? -12.262 -2.946 11.611 1.00 98.38 89 PHE A O 1
ATOM 715 N N . SER A 1 90 ? -11.034 -4.836 11.631 1.00 97.81 90 SER A N 1
ATOM 716 C CA . SER A 1 90 ? -11.152 -5.135 13.055 1.00 97.81 90 SER A CA 1
ATOM 717 C C . SER A 1 90 ? -9.781 -5.351 13.690 1.00 97.81 90 SER A C 1
ATOM 719 O O . SER A 1 90 ? -8.846 -5.794 13.023 1.00 97.81 90 SER A O 1
ATOM 721 N N . GLY A 1 91 ? -9.685 -5.063 14.988 1.00 96.31 91 GLY A N 1
ATOM 722 C CA . GLY A 1 91 ? -8.438 -5.125 15.749 1.00 96.31 91 GLY A CA 1
ATOM 723 C C . GLY A 1 91 ? -7.813 -3.750 15.978 1.00 96.31 91 GLY A C 1
ATOM 724 O O . GLY A 1 91 ? -8.396 -2.713 15.652 1.00 96.31 91 GLY A O 1
ATOM 725 N N . GLU A 1 92 ? -6.627 -3.753 16.576 1.00 96.75 92 GLU A N 1
ATOM 726 C CA . GLU A 1 92 ? -5.818 -2.558 16.806 1.00 96.75 92 GLU A CA 1
ATOM 727 C C . GLU A 1 92 ? -4.598 -2.595 15.886 1.00 96.75 92 GLU A C 1
ATOM 729 O O . GLU A 1 92 ? -3.895 -3.602 15.817 1.00 96.75 92 GLU A O 1
ATOM 734 N N . ILE A 1 93 ? -4.357 -1.492 15.174 1.00 97.12 93 ILE A N 1
ATOM 735 C CA . ILE A 1 93 ? -3.231 -1.379 14.243 1.00 97.12 93 ILE A CA 1
ATOM 736 C C . ILE A 1 93 ? -1.929 -1.465 15.033 1.00 97.12 93 ILE A C 1
ATOM 738 O O . ILE A 1 93 ? -1.594 -0.547 15.785 1.00 97.12 93 ILE A O 1
ATOM 742 N N . THR A 1 94 ? -1.182 -2.545 14.822 1.00 95.50 94 THR A N 1
ATOM 743 C CA . THR A 1 94 ? 0.118 -2.769 15.454 1.00 95.50 94 THR A CA 1
ATOM 744 C C . THR A 1 94 ? 1.121 -3.245 14.405 1.00 95.50 94 THR A C 1
ATOM 746 O O . THR A 1 94 ? 0.884 -4.255 13.745 1.00 95.50 94 THR A O 1
ATOM 749 N N . PRO A 1 95 ? 2.235 -2.519 14.206 1.00 95.00 95 PRO A N 1
ATOM 750 C CA . PRO A 1 95 ? 3.193 -2.867 13.170 1.00 95.00 95 PRO A CA 1
ATOM 751 C C . PRO A 1 95 ? 3.854 -4.202 13.504 1.00 95.00 95 PRO A C 1
ATOM 753 O O . PRO A 1 95 ? 4.207 -4.441 14.663 1.00 95.00 95 PRO A O 1
ATOM 756 N N . ASP A 1 96 ? 4.061 -5.044 12.499 1.00 94.50 96 ASP A N 1
ATOM 757 C CA . ASP A 1 96 ? 4.902 -6.228 12.657 1.00 94.50 96 ASP A CA 1
ATOM 758 C C . ASP A 1 96 ? 6.395 -5.850 12.753 1.00 94.50 96 ASP A C 1
ATOM 760 O O . ASP A 1 96 ? 6.808 -4.709 12.535 1.00 94.50 96 ASP A O 1
ATOM 764 N N . SER A 1 97 ? 7.226 -6.830 13.092 1.00 90.94 97 SER A N 1
ATOM 765 C CA . SER A 1 97 ? 8.682 -6.776 13.187 1.00 90.94 97 SER A CA 1
ATOM 766 C C . SER A 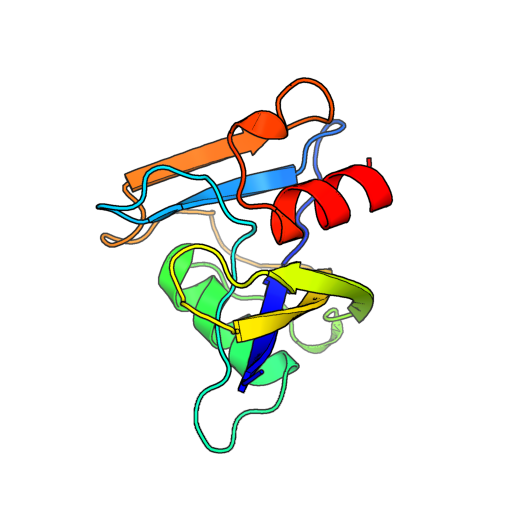1 97 ? 9.392 -6.228 11.941 1.00 90.94 97 SER A C 1
ATOM 768 O O . SER A 1 97 ? 10.462 -5.610 12.069 1.00 90.94 97 SER A O 1
ATOM 770 N N . GLU A 1 98 ? 8.806 -6.408 10.755 1.00 91.19 98 GLU A N 1
ATOM 771 C CA . GLU A 1 98 ? 9.329 -5.871 9.497 1.00 91.19 98 GLU A CA 1
ATOM 772 C C . GLU A 1 98 ? 9.110 -4.361 9.355 1.00 91.19 98 GLU A C 1
ATOM 774 O O . GLU A 1 98 ? 9.892 -3.682 8.682 1.00 91.19 98 GLU A O 1
ATOM 779 N N . ILE A 1 99 ? 8.096 -3.805 10.019 1.00 96.00 99 ILE A N 1
ATOM 780 C CA . ILE A 1 99 ? 7.771 -2.384 9.950 1.00 96.00 99 ILE A CA 1
ATOM 781 C C . ILE A 1 99 ? 8.569 -1.627 11.012 1.00 96.00 99 ILE A C 1
ATOM 783 O O . ILE A 1 99 ? 8.376 -1.752 12.218 1.00 96.00 99 ILE A O 1
ATOM 787 N N . GLU A 1 100 ? 9.492 -0.785 10.551 1.00 95.88 100 GLU A N 1
ATOM 788 C CA . GLU A 1 100 ? 10.311 0.051 11.424 1.00 95.88 100 GLU A CA 1
ATOM 789 C C . GLU A 1 100 ? 9.501 1.216 11.999 1.00 95.88 100 GLU A C 1
ATOM 791 O O . GLU A 1 100 ? 9.674 1.582 13.162 1.00 95.88 100 GLU A O 1
ATOM 796 N N . GLN A 1 101 ? 8.649 1.838 11.175 1.00 97.06 101 GLN A N 1
ATOM 797 C CA . GLN A 1 101 ? 7.869 3.013 11.561 1.00 97.06 101 GLN A CA 1
ATOM 798 C C . GLN A 1 101 ? 6.519 3.065 10.848 1.00 97.06 101 GLN A C 1
ATOM 800 O O . GLN A 1 101 ? 6.428 2.796 9.653 1.00 97.06 101 GLN A O 1
ATOM 805 N N . MET A 1 102 ? 5.501 3.539 11.565 1.00 97.38 102 MET A N 1
ATOM 806 C CA . MET A 1 102 ? 4.225 3.977 10.996 1.00 97.38 102 MET A CA 1
ATOM 807 C C . MET A 1 102 ? 4.115 5.496 11.078 1.00 97.38 102 MET A C 1
ATOM 809 O O . MET A 1 102 ? 4.570 6.112 12.047 1.00 97.38 102 MET A O 1
ATOM 813 N N . ARG A 1 103 ? 3.500 6.117 10.072 1.00 97.62 103 ARG A N 1
ATOM 814 C CA . ARG A 1 103 ? 3.299 7.565 10.034 1.00 97.62 103 ARG A CA 1
ATOM 815 C C . ARG A 1 103 ? 2.026 7.926 9.282 1.00 97.62 103 ARG A C 1
ATOM 817 O O . ARG A 1 103 ? 1.761 7.398 8.213 1.00 97.62 103 ARG A O 1
ATOM 824 N N . TRP A 1 104 ? 1.281 8.882 9.820 1.00 98.31 104 TRP A N 1
ATOM 825 C CA . TRP A 1 104 ? 0.212 9.563 9.096 1.00 98.31 104 TRP A CA 1
ATOM 826 C C . TRP A 1 104 ? 0.809 10.684 8.247 1.00 98.31 104 TRP A C 1
ATOM 828 O O . TRP A 1 104 ? 1.482 11.555 8.797 1.00 98.31 104 TRP A O 1
ATOM 838 N N . ILE A 1 105 ? 0.578 10.657 6.935 1.00 98.62 105 ILE A N 1
ATOM 839 C CA . ILE A 1 105 ? 1.196 11.569 5.963 1.00 98.62 105 ILE A CA 1
ATOM 840 C C . ILE A 1 105 ? 0.109 12.355 5.223 1.00 98.62 105 ILE A C 1
ATOM 842 O O . ILE A 1 105 ? -0.857 11.769 4.735 1.00 98.62 105 ILE A O 1
ATOM 846 N N . ASP A 1 106 ? 0.271 13.678 5.148 1.00 98.25 106 ASP A N 1
ATOM 847 C CA . ASP A 1 106 ? -0.531 14.570 4.298 1.00 98.25 106 ASP A CA 1
ATOM 848 C C . ASP A 1 106 ? 0.222 14.991 3.024 1.00 98.25 106 ASP A C 1
ATOM 850 O O . ASP A 1 106 ? 1.406 14.688 2.844 1.00 98.25 106 ASP A O 1
ATOM 854 N N . GLN A 1 107 ? -0.466 15.732 2.146 1.00 97.25 107 GLN A N 1
ATOM 855 C CA . GLN A 1 107 ? 0.088 16.245 0.889 1.00 97.25 107 GLN A CA 1
ATOM 856 C C . GLN A 1 107 ? 1.390 17.048 1.058 1.00 97.25 107 GLN A C 1
ATOM 858 O O . GLN A 1 107 ? 2.232 17.025 0.166 1.00 97.25 107 GLN A O 1
ATOM 863 N N . SER A 1 108 ? 1.597 17.743 2.184 1.00 97.75 108 SER A N 1
ATOM 864 C CA . SER A 1 108 ? 2.804 18.559 2.395 1.00 97.75 108 SER A CA 1
ATOM 865 C C . SER A 1 108 ? 4.051 17.723 2.700 1.00 97.75 108 SER A C 1
ATOM 867 O O . SER A 1 108 ? 5.173 18.224 2.628 1.00 97.75 108 SER A O 1
ATOM 869 N N . GLN A 1 109 ? 3.863 16.444 3.033 1.00 97.56 109 GLN A N 1
ATOM 870 C CA . GLN A 1 109 ? 4.914 15.535 3.481 1.00 97.56 109 GLN A CA 1
ATOM 871 C C . GLN A 1 109 ? 5.204 14.402 2.487 1.00 97.56 109 GLN A C 1
ATOM 873 O O . GLN A 1 109 ? 6.084 13.585 2.753 1.00 97.56 109 GLN A O 1
ATOM 878 N N . ILE A 1 110 ? 4.509 14.336 1.347 1.00 97.00 110 ILE A N 1
ATOM 879 C CA . ILE A 1 110 ? 4.550 13.184 0.428 1.00 97.00 110 ILE A CA 1
ATOM 880 C C . ILE A 1 110 ? 5.944 12.849 -0.108 1.00 97.00 110 ILE A C 1
ATOM 882 O O . ILE A 1 110 ? 6.210 11.686 -0.383 1.00 97.00 110 ILE A O 1
ATOM 886 N N . GLU A 1 111 ? 6.874 13.801 -0.170 1.00 97.38 111 GLU A N 1
ATOM 887 C CA . GLU A 1 111 ? 8.250 13.597 -0.660 1.00 97.38 111 GLU A CA 1
ATOM 888 C C . GLU A 1 111 ? 9.034 12.498 0.092 1.00 97.38 111 GLU A C 1
ATOM 890 O O . GLU A 1 111 ? 9.986 11.900 -0.432 1.00 97.38 111 GLU A O 1
ATOM 895 N N . VAL A 1 112 ? 8.632 12.179 1.330 1.00 97.81 112 VAL A N 1
ATOM 896 C CA . VAL A 1 112 ? 9.220 11.070 2.106 1.00 97.81 112 VAL A CA 1
ATOM 897 C C . VAL A 1 112 ? 8.743 9.688 1.639 1.00 97.81 112 VAL A C 1
ATOM 899 O O . VAL A 1 112 ? 9.304 8.674 2.057 1.00 97.81 112 VAL A O 1
ATOM 902 N N . CYS A 1 113 ? 7.727 9.632 0.779 1.00 97.94 113 CYS A N 1
ATOM 903 C CA . CYS A 1 113 ? 7.125 8.406 0.269 1.00 97.94 113 CYS A CA 1
ATOM 904 C C . CYS A 1 113 ? 7.746 7.969 -1.062 1.00 97.94 113 CYS A C 1
ATOM 906 O O . CYS A 1 113 ? 8.342 8.771 -1.786 1.00 97.94 113 CYS A O 1
ATOM 908 N N . ALA A 1 114 ? 7.578 6.692 -1.400 1.00 96.88 114 ALA A N 1
ATOM 909 C CA . ALA A 1 114 ? 7.894 6.171 -2.725 1.00 96.88 114 ALA A CA 1
ATOM 910 C C . ALA A 1 114 ? 6.973 6.784 -3.808 1.00 96.88 114 ALA A C 1
ATOM 912 O O . ALA A 1 114 ? 5.831 7.129 -3.496 1.00 96.88 114 ALA A O 1
ATOM 913 N N . PRO A 1 115 ? 7.410 6.886 -5.080 1.00 96.31 115 PRO A N 1
ATOM 914 C CA . PRO A 1 115 ? 6.685 7.616 -6.131 1.00 96.31 115 PRO A CA 1
ATOM 915 C C . PRO A 1 115 ? 5.206 7.225 -6.299 1.00 96.31 115 PRO A C 1
ATOM 917 O O . PRO A 1 115 ? 4.328 8.087 -6.312 1.00 96.31 115 PRO A O 1
ATOM 920 N N . ALA A 1 116 ? 4.900 5.923 -6.327 1.00 97.12 116 ALA A N 1
ATOM 921 C CA . ALA A 1 116 ? 3.520 5.446 -6.439 1.00 97.12 116 ALA A CA 1
ATOM 922 C C . ALA A 1 116 ? 2.652 5.861 -5.234 1.00 97.12 116 ALA A C 1
ATOM 924 O O . ALA A 1 116 ? 1.502 6.266 -5.408 1.00 97.12 116 ALA A O 1
ATOM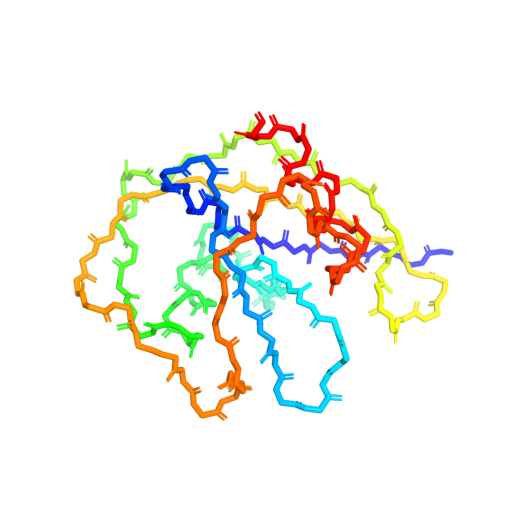 925 N N . ALA A 1 117 ? 3.212 5.839 -4.019 1.00 97.75 117 ALA A N 1
ATOM 926 C CA . ALA A 1 117 ? 2.522 6.302 -2.818 1.00 97.75 117 ALA A CA 1
ATOM 927 C C . ALA A 1 117 ? 2.241 7.813 -2.874 1.00 97.75 117 ALA A C 1
ATOM 929 O O . ALA A 1 117 ? 1.147 8.233 -2.514 1.00 97.75 117 ALA A O 1
ATOM 930 N N . GLN A 1 118 ? 3.162 8.627 -3.406 1.00 98.25 118 GLN A N 1
ATOM 931 C CA . GLN A 1 118 ? 2.928 10.066 -3.603 1.00 98.25 118 GLN A CA 1
ATOM 932 C C . GLN A 1 118 ? 1.715 10.322 -4.505 1.00 98.25 118 GLN A C 1
ATOM 934 O O . GLN A 1 118 ? 0.815 11.080 -4.142 1.00 98.25 118 GLN A O 1
ATOM 939 N N . LYS A 1 119 ? 1.654 9.638 -5.657 1.00 98.19 119 LYS A N 1
ATOM 940 C CA . LYS A 1 119 ? 0.522 9.732 -6.593 1.00 98.19 119 LYS A CA 1
ATOM 941 C C . LYS A 1 119 ? -0.796 9.300 -5.960 1.00 98.19 119 LYS A C 1
ATOM 943 O O . LYS A 1 119 ? -1.819 9.934 -6.207 1.00 98.19 119 LYS A O 1
ATOM 948 N N . ALA A 1 120 ? -0.780 8.229 -5.171 1.00 97.94 120 ALA A N 1
ATOM 949 C CA . ALA A 1 120 ? -1.970 7.747 -4.484 1.00 97.94 120 ALA A CA 1
ATOM 950 C C . ALA A 1 120 ? -2.448 8.744 -3.418 1.00 97.94 120 ALA A C 1
ATOM 952 O O . ALA A 1 120 ? -3.633 9.062 -3.388 1.00 97.94 120 ALA A O 1
ATOM 953 N N . ILE A 1 121 ? -1.540 9.306 -2.611 1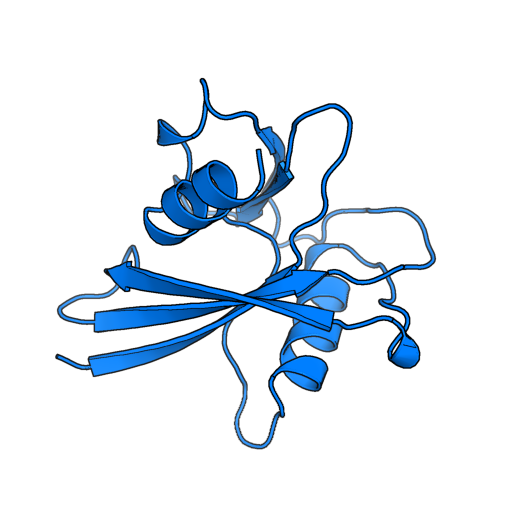.00 98.25 121 ILE A N 1
ATOM 954 C CA . ILE A 1 121 ? -1.877 10.307 -1.587 1.00 98.25 121 ILE A CA 1
ATOM 955 C C . ILE A 1 121 ? -2.495 11.561 -2.223 1.00 98.25 121 ILE A C 1
ATOM 957 O O . ILE A 1 121 ? -3.537 12.020 -1.767 1.00 98.25 121 ILE A O 1
ATOM 961 N N . LEU A 1 122 ? -1.917 12.071 -3.316 1.00 97.75 122 LEU A N 1
ATOM 962 C CA . LEU A 1 122 ? -2.443 13.233 -4.049 1.00 97.75 122 LEU A CA 1
ATOM 963 C C . LEU A 1 122 ? -3.834 13.013 -4.665 1.00 97.75 122 LEU A C 1
ATOM 965 O O . LEU A 1 122 ? -4.507 13.978 -5.011 1.00 97.75 122 LEU A O 1
ATOM 969 N N . LYS A 1 123 ? -4.252 11.759 -4.866 1.00 97.25 123 LYS A N 1
ATOM 970 C CA . LYS A 1 123 ? -5.581 11.434 -5.402 1.00 97.25 123 LYS A CA 1
ATOM 971 C C . LYS A 1 123 ? -6.668 11.393 -4.332 1.00 97.25 123 LYS A C 1
ATOM 973 O O . LYS A 1 123 ? -7.840 11.487 -4.686 1.00 97.25 123 LYS A O 1
ATOM 978 N N . VAL A 1 124 ? -6.302 11.183 -3.068 1.00 96.12 124 VAL A N 1
ATOM 979 C CA . VAL A 1 124 ? -7.260 10.856 -1.995 1.00 96.12 124 VAL A CA 1
ATOM 980 C C . VAL A 1 124 ? -7.324 11.873 -0.870 1.00 96.12 124 VAL A C 1
ATOM 982 O O . VAL A 1 124 ? -8.245 11.804 -0.056 1.00 96.12 124 VAL A O 1
ATOM 985 N N . LEU A 1 125 ? -6.343 12.769 -0.808 1.00 94.81 125 LEU A N 1
ATOM 986 C CA . LEU A 1 125 ? -6.334 13.965 0.027 1.00 94.81 125 LEU A CA 1
ATOM 987 C C . LEU A 1 125 ? -6.524 15.177 -0.874 1.00 94.81 125 LEU A C 1
ATOM 989 O O . LEU A 1 125 ? -7.140 16.159 -0.415 1.00 94.81 125 LEU A O 1
#

pLDDT: mean 96.63, std 3.06, range [74.56, 98.81]

Sequence (125 aa):
MNKLESVAWVFRKDGKVLCVKTRGKDKYFIPGGKLEPGETLELALIREIKEELNIDLVPDTISHEFSVTDIAYGLENTELEMHCYSAHFSGEITPDSEIEQMRWIDQSQIEVCAPAAQKAILKVL

Radius of gyration: 13.4 Å; Cα contacts (8 Å, |Δi|>4): 271; chains: 1; bounding box: 33×36×36 Å

Organism: NCBI:txid474394

Mean predicted aligned error: 2.57 Å

Solvent-accessible surface area (backbone atoms only — not comparable to full-atom values): 6875 Å² total; per-residue (Å²): 118,48,81,43,62,31,29,28,50,64,48,73,57,96,74,22,36,49,27,34,21,47,64,93,57,92,43,30,36,47,43,41,42,62,64,57,96,89,54,50,69,68,56,28,36,45,50,33,37,30,62,47,25,61,29,47,61,41,74,96,49,58,37,84,74,54,71,46,76,32,63,33,82,97,48,84,67,28,40,27,40,38,41,32,25,39,60,51,69,48,81,64,87,41,70,28,91,60,41,67,44,76,45,76,43,36,83,94,54,34,87,54,33,37,66,47,41,34,57,52,48,67,72,77,100